Protein AF-A0AB34CBQ9-F1 (afdb_monomer_lite)

Sequence (92 aa):
MAKGLAERNNAELTLVKKEAEKKRQQHTLDGLKSIINAATTTQWLKHVIRLALVSLQHREDIVTWLKSTVNMDKNTLTVSPGKTLGMKNRFT

Structure (mmCIF, N/CA/C/O backbone):
data_AF-A0AB34CBQ9-F1
#
_entry.id   AF-A0AB34CBQ9-F1
#
loop_
_atom_site.group_PDB
_atom_site.id
_atom_site.type_symbol
_atom_site.label_atom_id
_atom_site.label_alt_id
_atom_site.label_comp_id
_atom_site.label_asym_id
_atom_site.label_entity_id
_atom_site.label_seq_id
_atom_site.pdbx_PDB_ins_code
_atom_site.Cartn_x
_atom_site.Cartn_y
_atom_site.Cartn_z
_atom_site.occupancy
_atom_site.B_iso_or_equiv
_atom_site.auth_seq_id
_atom_site.auth_comp_id
_atom_site.auth_asym_id
_atom_site.auth_atom_id
_atom_site.pdbx_PDB_model_num
ATOM 1 N N . MET A 1 1 ? 7.437 -21.501 -30.854 1.00 44.38 1 MET A N 1
ATOM 2 C CA . MET A 1 1 ? 8.351 -21.661 -32.005 1.00 44.38 1 MET A CA 1
ATOM 3 C C . MET A 1 1 ? 8.459 -20.327 -32.725 1.00 44.38 1 MET A C 1
ATOM 5 O O . MET A 1 1 ? 7.431 -19.679 -32.900 1.00 44.38 1 MET A O 1
ATOM 9 N N . ALA A 1 2 ? 9.670 -19.870 -33.049 1.00 61.12 2 ALA A N 1
ATOM 10 C CA . ALA A 1 2 ? 9.869 -18.613 -33.772 1.00 61.12 2 ALA A CA 1
ATOM 11 C C . ALA A 1 2 ? 9.343 -18.754 -35.211 1.00 61.12 2 ALA A C 1
ATOM 13 O O . ALA A 1 2 ? 9.631 -19.747 -35.869 1.00 61.12 2 ALA A O 1
ATOM 14 N N . LYS A 1 3 ? 8.563 -17.779 -35.695 1.00 78.31 3 LYS A N 1
ATOM 15 C CA . LYS A 1 3 ? 7.924 -17.814 -37.028 1.00 78.31 3 LYS A CA 1
ATOM 16 C C . LYS A 1 3 ? 8.892 -17.573 -38.205 1.00 78.31 3 LYS A C 1
ATOM 18 O O . LYS A 1 3 ? 8.429 -17.481 -39.332 1.00 78.31 3 LYS A O 1
ATOM 23 N N . GLY A 1 4 ? 10.199 -17.426 -37.955 1.00 79.88 4 GLY A N 1
ATOM 24 C CA . GLY A 1 4 ? 11.214 -17.237 -39.005 1.00 79.88 4 GLY A CA 1
ATOM 25 C C . GLY A 1 4 ? 11.074 -15.948 -39.825 1.00 79.88 4 GLY A C 1
ATOM 26 O O . GLY A 1 4 ? 11.595 -15.873 -40.927 1.00 79.88 4 GLY A O 1
ATOM 27 N N . LEU A 1 5 ? 10.359 -14.939 -39.313 1.00 82.12 5 LEU A N 1
ATOM 28 C CA . LEU A 1 5 ? 10.023 -13.710 -40.053 1.00 82.12 5 LEU A CA 1
ATOM 29 C C . LEU A 1 5 ? 11.208 -12.749 -40.252 1.00 82.12 5 LEU A C 1
ATOM 31 O O . LEU A 1 5 ? 11.082 -11.770 -40.979 1.00 82.12 5 LEU A O 1
ATOM 35 N N . ALA A 1 6 ? 12.331 -12.999 -39.584 1.00 78.81 6 ALA A N 1
ATOM 36 C CA . ALA A 1 6 ? 13.560 -12.235 -39.724 1.00 78.81 6 ALA A CA 1
ATOM 37 C C . ALA A 1 6 ? 14.759 -13.153 -39.468 1.00 78.81 6 ALA A C 1
ATOM 39 O O . ALA A 1 6 ? 14.704 -14.007 -38.580 1.00 78.81 6 ALA A O 1
ATOM 40 N N . GLU A 1 7 ? 15.840 -12.947 -40.220 1.00 80.69 7 GLU A N 1
ATOM 41 C CA . GLU A 1 7 ? 17.078 -13.731 -40.102 1.00 80.69 7 GLU A CA 1
ATOM 42 C C . GLU A 1 7 ? 17.847 -13.436 -38.805 1.00 80.69 7 GLU A C 1
ATOM 44 O O . GLU A 1 7 ? 18.583 -14.288 -38.312 1.00 80.69 7 GLU A O 1
ATOM 49 N N . ARG A 1 8 ? 17.665 -12.241 -38.222 1.00 81.19 8 ARG A N 1
ATOM 50 C CA . ARG A 1 8 ? 18.349 -11.817 -36.992 1.00 81.19 8 ARG A CA 1
ATOM 51 C C . ARG A 1 8 ? 17.468 -10.944 -36.102 1.00 81.19 8 ARG A C 1
ATOM 53 O O . ARG A 1 8 ? 16.696 -10.116 -36.581 1.00 81.19 8 ARG A O 1
ATOM 60 N N . ASN A 1 9 ? 17.647 -11.081 -34.788 1.00 83.12 9 ASN A N 1
ATOM 61 C CA . ASN A 1 9 ? 17.080 -10.179 -33.792 1.00 83.12 9 ASN A CA 1
ATOM 62 C C . ASN A 1 9 ? 17.995 -8.962 -33.574 1.00 83.12 9 ASN A C 1
ATOM 64 O O . ASN A 1 9 ? 18.953 -9.011 -32.806 1.00 83.12 9 ASN A O 1
ATOM 68 N N . ASN A 1 10 ? 17.692 -7.845 -34.232 1.00 83.88 10 ASN A N 1
ATOM 69 C CA . ASN A 1 10 ? 18.495 -6.625 -34.105 1.00 83.88 10 ASN A CA 1
ATOM 70 C C . ASN A 1 10 ? 18.427 -5.989 -32.704 1.00 83.88 10 ASN A C 1
ATOM 72 O O . ASN A 1 10 ? 19.313 -5.211 -32.360 1.00 83.88 10 ASN A O 1
ATOM 76 N N . ALA A 1 11 ? 17.429 -6.331 -31.876 1.00 82.94 11 ALA A N 1
ATOM 77 C CA . ALA A 1 11 ? 17.336 -5.829 -30.504 1.00 82.94 11 ALA A CA 1
ATOM 78 C C . ALA A 1 11 ? 18.447 -6.393 -29.602 1.00 82.94 11 ALA A C 1
ATOM 80 O O . ALA A 1 11 ? 18.937 -5.682 -28.729 1.00 82.94 11 ALA A O 1
ATOM 81 N N . GLU A 1 12 ? 18.914 -7.621 -29.853 1.00 81.38 12 GLU A N 1
ATOM 82 C CA . GLU A 1 12 ? 20.043 -8.228 -29.122 1.00 81.38 12 GLU A CA 1
ATOM 83 C C . GLU A 1 12 ? 21.371 -7.500 -29.362 1.00 81.38 12 GLU A C 1
ATOM 85 O O . GLU A 1 12 ? 22.305 -7.631 -28.578 1.00 81.38 12 GLU A O 1
ATOM 90 N N . LEU A 1 13 ? 21.456 -6.718 -30.439 1.00 85.19 13 LEU A N 1
ATOM 91 C CA . LEU A 1 13 ? 22.650 -5.953 -30.804 1.00 85.19 13 LEU A CA 1
ATOM 92 C C . LEU A 1 13 ? 22.666 -4.567 -30.170 1.00 85.19 13 LEU A C 1
ATOM 94 O O . LEU A 1 13 ? 23.669 -3.858 -30.252 1.00 85.19 13 LEU A O 1
ATOM 98 N N . THR A 1 14 ? 21.545 -4.159 -29.578 1.00 83.44 14 THR A N 1
ATOM 99 C CA . THR A 1 14 ? 21.426 -2.863 -28.922 1.00 83.44 14 THR A CA 1
ATOM 100 C C . THR A 1 14 ? 21.937 -2.938 -27.490 1.00 83.44 14 THR A C 1
ATOM 102 O O . THR A 1 14 ? 21.814 -3.955 -26.808 1.00 83.44 14 THR A O 1
ATOM 105 N N . LEU A 1 15 ? 22.520 -1.837 -27.015 1.00 81.94 15 LEU A N 1
ATOM 106 C CA . LEU A 1 15 ? 22.947 -1.726 -25.626 1.00 81.94 15 LEU A CA 1
ATOM 107 C C . LEU A 1 15 ? 21.725 -1.810 -24.704 1.00 81.94 15 LEU A C 1
ATOM 109 O O . LEU A 1 15 ? 20.776 -1.033 -24.841 1.00 81.94 15 LEU A O 1
ATOM 113 N N . VAL A 1 16 ? 21.767 -2.716 -23.727 1.00 83.44 16 VAL A N 1
ATOM 114 C CA . VAL A 1 16 ? 20.734 -2.792 -22.691 1.00 83.44 16 VAL A CA 1
ATOM 115 C C . VAL A 1 16 ? 20.825 -1.537 -21.832 1.00 83.44 16 VAL A C 1
ATOM 117 O O . VAL A 1 16 ? 21.864 -1.238 -21.239 1.00 83.44 16 VAL A O 1
ATOM 120 N N . LYS A 1 17 ? 19.725 -0.785 -21.760 1.00 83.31 17 LYS A N 1
ATOM 121 C CA . LYS A 1 17 ? 19.649 0.407 -20.917 1.00 83.31 17 LYS A CA 1
ATOM 122 C C . LYS A 1 17 ? 19.937 0.012 -19.469 1.00 83.31 17 LYS A C 1
ATOM 124 O O . LYS A 1 17 ? 19.205 -0.791 -18.894 1.00 83.31 17 LYS A O 1
ATOM 129 N N . LYS A 1 18 ? 20.964 0.620 -18.870 1.00 82.62 18 LYS A N 1
ATOM 130 C CA . LYS A 1 18 ? 21.221 0.485 -17.434 1.00 82.62 18 LYS A CA 1
ATOM 131 C C . LYS A 1 18 ? 19.982 0.963 -16.679 1.00 82.62 18 LYS A C 1
ATOM 133 O O . LYS A 1 18 ? 19.525 2.090 -16.895 1.00 82.62 18 LYS A O 1
ATOM 138 N N . GLU A 1 19 ? 19.428 0.098 -15.834 1.00 79.81 19 GLU A N 1
ATOM 139 C CA . GLU A 1 19 ? 18.305 0.475 -14.984 1.00 79.81 19 GLU A CA 1
ATOM 140 C C . GLU A 1 19 ? 18.716 1.685 -14.146 1.00 79.81 19 GLU A C 1
ATOM 142 O O . GLU A 1 19 ? 19.760 1.695 -13.490 1.00 79.81 19 GLU A O 1
ATOM 147 N N . ALA A 1 20 ? 17.924 2.751 -14.246 1.00 83.25 20 ALA A N 1
ATOM 148 C CA . ALA A 1 20 ? 18.176 3.954 -13.478 1.00 83.25 20 ALA A CA 1
ATOM 149 C C . ALA A 1 20 ? 18.002 3.649 -11.989 1.00 83.25 20 ALA A C 1
ATOM 151 O O . ALA A 1 20 ? 17.130 2.867 -11.603 1.00 83.25 20 ALA A O 1
ATOM 152 N N . GLU A 1 21 ? 18.794 4.312 -11.151 1.00 86.06 21 GLU A N 1
ATOM 153 C CA . GLU A 1 21 ? 18.658 4.168 -9.708 1.00 86.06 21 GLU A CA 1
ATOM 154 C C . GLU A 1 21 ? 17.239 4.522 -9.254 1.00 86.06 21 GLU A C 1
ATOM 156 O O . GLU A 1 21 ? 16.619 5.501 -9.694 1.00 86.06 21 GLU A O 1
ATOM 161 N N . LYS A 1 22 ? 16.703 3.687 -8.364 1.00 84.62 22 LYS A N 1
ATOM 162 C CA . LYS A 1 22 ? 15.342 3.830 -7.865 1.00 84.62 22 LYS A CA 1
ATOM 163 C C . LYS A 1 22 ? 15.244 5.083 -6.997 1.00 84.62 22 LYS A C 1
ATOM 165 O O . LYS A 1 22 ? 15.660 5.091 -5.847 1.00 84.62 22 LYS A O 1
ATOM 170 N N . LYS A 1 23 ? 14.608 6.123 -7.537 1.00 92.31 23 LYS A N 1
ATOM 171 C CA . LYS A 1 23 ? 14.454 7.430 -6.870 1.00 92.31 23 LYS A CA 1
ATOM 172 C C . LYS A 1 23 ? 13.456 7.446 -5.706 1.00 92.31 23 LYS A C 1
ATOM 174 O O . LYS A 1 23 ? 13.421 8.405 -4.942 1.00 92.31 23 LYS A O 1
ATOM 179 N N . ARG A 1 24 ? 12.592 6.432 -5.587 1.00 90.31 24 ARG A N 1
ATOM 180 C CA . ARG A 1 24 ? 11.543 6.408 -4.557 1.00 90.31 24 ARG A CA 1
ATOM 181 C C . ARG A 1 24 ? 12.159 6.132 -3.185 1.00 90.31 24 ARG A C 1
ATOM 183 O O . ARG A 1 24 ? 12.641 5.026 -2.949 1.00 90.31 24 ARG A O 1
ATOM 190 N N . GLN A 1 25 ? 12.061 7.108 -2.288 1.00 90.69 25 GLN A N 1
ATOM 191 C CA . GLN A 1 25 ? 12.469 6.964 -0.892 1.00 90.69 25 GLN A CA 1
ATOM 192 C C . GLN A 1 25 ? 11.550 5.998 -0.134 1.00 90.69 25 GLN A C 1
ATOM 194 O O . GLN A 1 25 ? 10.349 5.901 -0.411 1.00 90.69 25 GLN A O 1
ATOM 199 N N . GLN A 1 26 ? 12.132 5.267 0.815 1.00 91.44 26 GLN A N 1
ATOM 200 C CA . GLN A 1 26 ? 11.388 4.407 1.729 1.00 91.44 26 GLN A CA 1
ATOM 201 C C . GLN A 1 26 ? 10.732 5.243 2.830 1.00 91.44 26 GLN A C 1
ATOM 203 O O . GLN A 1 26 ? 11.237 6.295 3.215 1.00 91.44 26 GLN A O 1
ATOM 208 N N . HIS A 1 27 ? 9.603 4.761 3.345 1.00 93.38 27 HIS A N 1
ATOM 209 C CA . HIS A 1 27 ? 8.962 5.386 4.496 1.00 93.38 27 HIS A CA 1
ATOM 210 C C . HIS A 1 27 ? 9.676 4.973 5.787 1.00 93.38 27 HIS A C 1
ATOM 212 O O . HIS A 1 27 ? 10.000 3.802 5.969 1.00 93.38 27 HIS A O 1
ATOM 218 N N . THR A 1 28 ? 9.874 5.931 6.691 1.00 95.50 28 THR A N 1
ATOM 219 C CA . THR A 1 28 ? 10.325 5.683 8.067 1.00 95.50 28 THR A CA 1
ATOM 220 C C . THR A 1 28 ? 9.128 5.596 9.011 1.00 95.50 28 THR A C 1
ATOM 222 O O . THR A 1 28 ? 8.031 6.057 8.684 1.00 95.50 28 THR A O 1
ATOM 225 N N . LEU A 1 29 ? 9.330 5.033 10.206 1.00 94.81 29 LEU A N 1
ATOM 226 C CA . LEU A 1 29 ? 8.283 4.975 11.229 1.00 94.81 29 LEU A CA 1
ATOM 227 C C . LEU A 1 29 ? 7.795 6.377 11.625 1.00 94.81 29 LEU A C 1
ATOM 229 O O . LEU A 1 29 ? 6.591 6.601 11.736 1.00 94.81 29 LEU A O 1
ATOM 233 N N . ASP A 1 30 ? 8.712 7.327 11.799 1.00 96.12 30 ASP A N 1
ATOM 234 C CA . ASP A 1 30 ? 8.360 8.696 12.185 1.00 96.12 30 ASP A CA 1
ATOM 235 C C . ASP A 1 30 ? 7.649 9.441 11.054 1.00 96.12 30 ASP A C 1
ATOM 237 O O . ASP A 1 30 ? 6.651 10.121 11.295 1.00 96.12 30 ASP A O 1
ATOM 241 N N . GLY A 1 31 ? 8.078 9.227 9.804 1.00 95.12 31 GLY A N 1
ATOM 242 C CA . GLY A 1 31 ? 7.373 9.736 8.628 1.00 95.12 31 GLY A CA 1
ATOM 243 C C . GLY A 1 31 ? 5.971 9.139 8.475 1.00 95.12 31 GLY A C 1
ATOM 244 O O . GLY A 1 31 ? 5.040 9.821 8.061 1.00 95.12 31 GLY A O 1
ATOM 245 N N . LEU A 1 32 ? 5.773 7.874 8.849 1.00 95.12 32 LEU A N 1
ATOM 246 C CA . LEU A 1 32 ? 4.445 7.265 8.864 1.00 95.12 32 LEU A CA 1
ATOM 247 C C . LEU A 1 32 ? 3.558 7.871 9.963 1.00 95.12 32 LEU A C 1
ATOM 249 O O . LEU A 1 32 ? 2.388 8.168 9.717 1.00 95.12 32 LEU A O 1
ATOM 253 N N . LYS A 1 33 ? 4.101 8.069 11.170 1.00 96.00 33 LYS A N 1
ATOM 254 C CA . LYS A 1 33 ? 3.372 8.691 12.286 1.00 96.00 33 LYS A CA 1
ATOM 255 C C . LYS A 1 33 ? 2.933 10.111 11.942 1.00 96.00 33 LYS A C 1
ATOM 257 O O . LYS A 1 33 ? 1.793 10.461 12.235 1.00 96.00 33 LYS A O 1
ATOM 262 N N . SER A 1 34 ? 3.788 10.905 11.293 1.00 95.94 34 SER A N 1
ATOM 263 C CA . SER A 1 34 ? 3.423 12.262 10.871 1.00 95.94 34 SER A CA 1
ATOM 264 C C . SER A 1 34 ? 2.271 12.254 9.860 1.00 95.94 34 SER A C 1
ATOM 266 O O . SER A 1 34 ? 1.335 13.034 10.012 1.00 95.94 34 SER A O 1
ATOM 268 N N . ILE A 1 35 ? 2.261 11.310 8.910 1.00 94.62 35 ILE A N 1
ATOM 269 C CA . ILE A 1 35 ? 1.147 11.125 7.966 1.00 94.62 35 ILE A CA 1
ATOM 270 C C . ILE A 1 35 ? -0.143 10.729 8.701 1.00 94.62 35 ILE A C 1
ATOM 272 O O . ILE A 1 35 ? -1.190 11.324 8.466 1.00 94.62 35 ILE A O 1
ATOM 276 N N . ILE A 1 36 ? -0.101 9.747 9.605 1.00 95.44 36 ILE A N 1
ATOM 277 C CA . ILE A 1 36 ? -1.300 9.263 10.319 1.00 95.44 36 ILE A CA 1
ATOM 278 C C . ILE A 1 36 ? -1.887 10.339 11.246 1.00 95.44 36 ILE A C 1
ATOM 280 O O . ILE A 1 36 ? -3.112 10.436 11.387 1.00 95.44 36 ILE A O 1
ATOM 284 N N . ASN A 1 37 ? -1.027 11.131 11.884 1.00 95.69 37 ASN A N 1
ATOM 285 C CA . ASN A 1 37 ? -1.424 12.150 12.853 1.00 95.69 37 ASN A CA 1
ATOM 286 C C . ASN A 1 37 ? -1.785 13.493 12.209 1.00 95.69 37 ASN A C 1
ATOM 288 O O . ASN A 1 37 ? -2.346 14.348 12.891 1.00 95.69 37 ASN A O 1
ATOM 292 N N . ALA A 1 38 ? -1.506 13.687 10.917 1.00 96.19 38 ALA A N 1
ATOM 293 C CA . ALA A 1 38 ? -1.896 14.897 10.208 1.00 96.19 38 ALA A CA 1
ATOM 294 C C . ALA A 1 38 ? -3.421 15.101 10.251 1.00 96.19 38 ALA A C 1
ATOM 296 O O . ALA A 1 38 ? -4.198 14.166 10.041 1.00 96.19 38 ALA A O 1
ATOM 297 N N . ALA A 1 39 ? -3.849 16.346 10.481 1.00 94.00 39 ALA A N 1
ATOM 298 C CA . ALA A 1 39 ? -5.266 16.719 10.524 1.00 94.00 39 ALA A CA 1
ATOM 299 C C . ALA A 1 39 ? -5.988 16.475 9.186 1.00 94.00 39 ALA A C 1
ATOM 301 O O . ALA A 1 39 ? -7.192 16.243 9.155 1.00 94.00 39 ALA A O 1
ATOM 302 N N . THR A 1 40 ? -5.240 16.485 8.081 1.00 95.94 40 THR A N 1
ATOM 303 C CA . THR A 1 40 ? -5.738 16.217 6.727 1.00 95.94 40 THR A CA 1
ATOM 304 C C . THR A 1 40 ? -6.008 14.735 6.464 1.00 95.94 40 THR A C 1
ATOM 306 O O . THR A 1 40 ? -6.697 14.397 5.501 1.00 95.94 40 THR A O 1
ATOM 309 N N . THR A 1 41 ? -5.492 13.835 7.302 1.00 95.38 41 THR A N 1
ATOM 310 C CA . THR A 1 41 ? -5.641 12.393 7.107 1.00 95.38 41 THR A CA 1
ATOM 311 C C . THR A 1 41 ? -6.983 11.931 7.656 1.00 95.38 41 THR A C 1
ATOM 313 O O . THR A 1 41 ? -7.198 11.852 8.868 1.00 95.38 41 THR A O 1
ATOM 316 N N . THR A 1 42 ? -7.890 11.574 6.751 1.00 96.75 42 THR A N 1
ATOM 317 C CA . THR A 1 42 ? -9.221 11.057 7.081 1.00 96.75 42 THR A CA 1
ATOM 318 C C . THR A 1 42 ? -9.160 9.693 7.771 1.00 96.75 42 THR A C 1
ATOM 320 O O . THR A 1 42 ? -8.235 8.902 7.577 1.00 96.75 42 THR A O 1
ATOM 323 N N . GLN A 1 43 ? -10.193 9.368 8.553 1.00 95.62 43 GLN A N 1
ATOM 324 C CA . GLN A 1 43 ? -10.243 8.115 9.313 1.00 95.62 43 GLN A CA 1
ATOM 325 C C . GLN A 1 43 ? -10.161 6.864 8.422 1.00 95.62 43 GLN A C 1
ATOM 327 O O . GLN A 1 43 ? -9.458 5.911 8.759 1.00 95.62 43 GLN A O 1
ATOM 332 N N . TRP A 1 44 ? -10.833 6.873 7.265 1.00 93.88 44 TRP A N 1
ATOM 333 C CA . TRP A 1 44 ? -10.785 5.753 6.323 1.00 93.88 44 TRP A CA 1
ATOM 334 C C . TRP A 1 44 ? -9.357 5.504 5.820 1.00 93.88 44 TRP A C 1
ATOM 336 O O . TRP A 1 44 ? -8.925 4.356 5.745 1.00 93.88 44 TRP A O 1
ATOM 346 N N . LEU A 1 45 ? -8.587 6.567 5.562 1.00 94.69 45 LEU A N 1
ATOM 347 C CA . LEU A 1 45 ? -7.210 6.462 5.091 1.00 94.69 45 LEU A CA 1
ATOM 348 C C . LEU A 1 45 ? -6.304 5.881 6.181 1.00 94.69 45 LEU A C 1
ATOM 350 O O . LEU A 1 45 ? -5.475 5.020 5.895 1.00 94.69 45 LEU A O 1
ATOM 354 N N . LYS A 1 46 ? -6.518 6.260 7.448 1.00 95.38 46 LYS A N 1
ATOM 355 C CA . LYS A 1 46 ? -5.813 5.648 8.590 1.00 95.38 46 LYS A CA 1
ATOM 356 C C . LYS A 1 46 ? -6.081 4.144 8.676 1.00 95.38 46 LYS A C 1
ATOM 358 O O . LYS A 1 46 ? -5.153 3.376 8.923 1.00 95.38 46 LYS A O 1
ATOM 363 N N . HIS A 1 47 ? -7.324 3.711 8.458 1.00 92.94 47 HIS A N 1
ATOM 364 C CA . HIS A 1 47 ? -7.673 2.288 8.447 1.00 92.94 47 HIS A CA 1
ATOM 365 C C . HIS A 1 47 ? -7.020 1.546 7.279 1.00 92.94 47 HIS A C 1
ATOM 367 O O . HIS A 1 47 ? -6.434 0.490 7.497 1.00 92.94 47 HIS A O 1
ATOM 373 N N . VAL A 1 48 ? -7.045 2.117 6.072 1.00 93.62 48 VAL A N 1
ATOM 374 C CA . VAL A 1 48 ? -6.404 1.521 4.889 1.00 93.62 48 VAL A CA 1
ATOM 375 C C . VAL A 1 48 ? -4.891 1.398 5.077 1.00 93.62 48 VAL A C 1
ATOM 377 O O . VAL A 1 48 ? -4.327 0.357 4.760 1.00 93.62 48 VAL A O 1
ATOM 380 N N . ILE A 1 49 ? -4.231 2.407 5.654 1.00 94.38 49 ILE A N 1
ATOM 381 C CA . ILE A 1 49 ? -2.794 2.354 5.970 1.00 94.38 49 ILE A CA 1
ATOM 382 C C . ILE A 1 49 ? -2.493 1.205 6.939 1.00 94.38 49 ILE A C 1
ATOM 384 O O . ILE A 1 49 ? -1.578 0.421 6.698 1.00 94.38 49 ILE A O 1
ATOM 388 N N . ARG A 1 50 ? -3.274 1.069 8.017 1.00 93.19 50 ARG A N 1
ATOM 389 C CA . ARG A 1 50 ? -3.108 -0.032 8.981 1.00 93.19 50 ARG A CA 1
ATOM 390 C C . ARG A 1 50 ? -3.303 -1.391 8.319 1.00 93.19 50 ARG A C 1
ATOM 392 O O . ARG A 1 50 ? -2.491 -2.288 8.500 1.00 93.19 50 ARG A O 1
ATOM 399 N N . LEU A 1 51 ? -4.353 -1.517 7.520 1.00 91.31 51 LEU A N 1
ATOM 400 C CA . LEU A 1 51 ? -4.689 -2.734 6.798 1.00 91.31 51 LEU A CA 1
ATOM 401 C C . LEU A 1 51 ? -3.593 -3.116 5.790 1.00 91.31 51 LEU A C 1
ATOM 403 O O . LEU A 1 51 ? -3.217 -4.283 5.719 1.00 91.31 51 LEU A O 1
ATOM 407 N N . ALA A 1 52 ? -3.009 -2.146 5.083 1.00 92.12 52 ALA A N 1
ATOM 408 C CA . ALA A 1 52 ? -1.877 -2.366 4.184 1.00 92.12 52 ALA A CA 1
ATOM 409 C C . ALA A 1 52 ? -0.620 -2.843 4.925 1.00 92.12 52 ALA A C 1
ATOM 411 O O . ALA A 1 52 ? 0.066 -3.743 4.450 1.00 92.12 52 ALA A O 1
ATOM 412 N N . LEU A 1 53 ? -0.333 -2.279 6.100 1.00 92.62 53 LEU A N 1
ATOM 413 C CA . LEU A 1 53 ? 0.827 -2.668 6.909 1.00 92.62 53 LEU A CA 1
ATOM 414 C C . LEU A 1 53 ? 0.673 -4.059 7.531 1.00 92.62 53 LEU A C 1
ATOM 416 O O . LEU A 1 53 ? 1.658 -4.780 7.639 1.00 92.62 53 LEU A O 1
ATOM 420 N N . VAL A 1 54 ? -0.546 -4.441 7.920 1.00 90.31 54 VAL A N 1
ATOM 421 C CA . VAL A 1 54 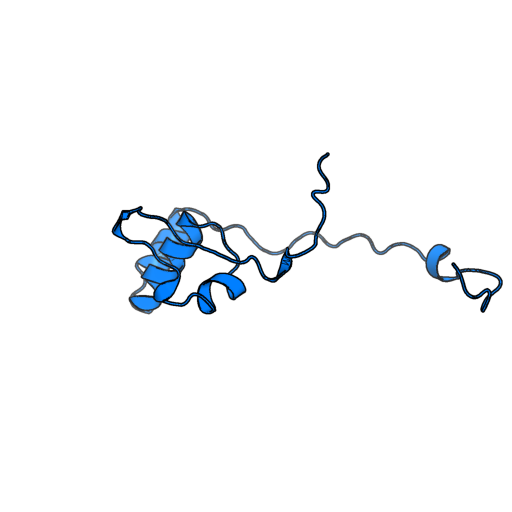? -0.824 -5.762 8.506 1.00 90.31 54 VAL A CA 1
ATOM 422 C C . VAL A 1 54 ? -0.873 -6.852 7.435 1.00 90.31 54 VAL A C 1
ATOM 424 O O . VAL A 1 54 ? -0.367 -7.947 7.650 1.00 90.31 54 VAL A O 1
ATOM 427 N N . SER A 1 55 ? -1.474 -6.569 6.278 1.00 87.81 55 SER A N 1
ATOM 428 C CA . SER A 1 55 ? -1.681 -7.570 5.221 1.00 87.81 55 SER A CA 1
ATOM 429 C C . SER A 1 55 ? -0.544 -7.662 4.200 1.00 87.81 55 SER A C 1
ATOM 431 O O . SER A 1 55 ? -0.444 -8.664 3.490 1.00 87.81 55 SER A O 1
ATOM 433 N N . LEU A 1 56 ? 0.285 -6.616 4.097 1.00 89.75 56 LEU A N 1
ATOM 434 C CA . LEU A 1 56 ? 1.360 -6.465 3.107 1.00 89.75 56 LEU A CA 1
ATOM 435 C C . LEU A 1 56 ? 0.894 -6.592 1.645 1.00 89.75 56 LEU A C 1
ATOM 437 O O . LEU A 1 56 ? 1.676 -6.945 0.764 1.00 89.75 56 LEU A O 1
ATOM 441 N N . GLN A 1 57 ? -0.377 -6.295 1.377 1.00 88.69 57 GLN A N 1
ATOM 442 C CA . GLN A 1 57 ? -0.965 -6.404 0.042 1.00 88.69 57 GLN A CA 1
ATOM 443 C C . GLN A 1 57 ? -0.769 -5.126 -0.779 1.00 88.69 57 GLN A C 1
ATOM 445 O O . GLN A 1 57 ? -0.527 -4.036 -0.247 1.00 88.69 57 GLN A O 1
ATOM 450 N N . HIS A 1 58 ? -0.875 -5.243 -2.104 1.00 86.94 58 HIS A N 1
ATOM 451 C CA . HIS A 1 58 ? -0.818 -4.073 -2.970 1.00 86.94 58 HIS A CA 1
ATOM 452 C C . HIS A 1 58 ? -2.058 -3.194 -2.775 1.00 86.94 58 HIS A C 1
ATOM 454 O O . HIS A 1 58 ? -3.154 -3.670 -2.486 1.00 86.94 58 HIS A O 1
ATOM 460 N N . ARG A 1 59 ? -1.894 -1.882 -2.992 1.00 89.56 59 ARG A N 1
ATOM 461 C CA . ARG A 1 59 ? -3.001 -0.914 -2.878 1.00 89.56 59 ARG A CA 1
ATOM 462 C C . ARG A 1 59 ? -4.202 -1.291 -3.752 1.00 89.56 59 ARG A C 1
ATOM 464 O O . ARG A 1 59 ? -5.334 -1.061 -3.356 1.00 89.56 59 ARG A O 1
ATOM 471 N N . GLU A 1 60 ? -3.933 -1.827 -4.943 1.00 88.00 60 GLU A N 1
ATOM 472 C CA . GLU A 1 60 ? -4.952 -2.217 -5.919 1.00 88.00 60 GLU A CA 1
ATOM 473 C C . GLU A 1 60 ? -5.774 -3.408 -5.428 1.00 88.00 60 GLU A C 1
ATOM 475 O O . GLU A 1 60 ? -6.992 -3.376 -5.546 1.00 88.00 60 GLU A O 1
ATOM 480 N N . ASP A 1 61 ? -5.140 -4.380 -4.770 1.00 87.12 61 ASP A N 1
ATOM 481 C CA . ASP A 1 61 ? -5.844 -5.523 -4.192 1.00 87.12 61 ASP A CA 1
ATOM 482 C C . ASP A 1 61 ? -6.724 -5.076 -3.015 1.00 87.12 61 ASP A C 1
ATOM 484 O O . ASP A 1 61 ? -7.903 -5.415 -2.964 1.00 87.12 61 ASP A O 1
ATOM 488 N N . ILE A 1 62 ? -6.194 -4.242 -2.113 1.00 89.19 62 ILE A N 1
ATOM 489 C CA . ILE A 1 62 ? -6.904 -3.768 -0.910 1.00 89.19 62 ILE A CA 1
ATOM 490 C C . ILE A 1 62 ? -8.228 -3.071 -1.243 1.00 89.19 62 ILE A C 1
ATOM 492 O O . ILE A 1 62 ? -9.231 -3.281 -0.564 1.00 89.19 62 ILE A O 1
ATOM 496 N N . VAL A 1 63 ? -8.246 -2.240 -2.287 1.00 87.88 63 VAL A N 1
ATOM 497 C CA . VAL A 1 63 ? -9.446 -1.479 -2.677 1.00 87.88 63 VAL A CA 1
ATOM 498 C C . VAL A 1 63 ? -10.557 -2.391 -3.211 1.00 87.88 63 VAL A C 1
ATOM 500 O O . VAL A 1 63 ? -11.726 -2.019 -3.169 1.00 87.88 63 VAL A O 1
ATOM 503 N N . THR A 1 64 ? -10.219 -3.596 -3.673 1.00 87.62 64 THR A N 1
ATOM 504 C CA . THR A 1 64 ? -11.192 -4.556 -4.221 1.00 87.62 64 THR A CA 1
ATOM 505 C C . THR A 1 64 ? -11.808 -5.482 -3.172 1.00 87.62 64 THR A C 1
ATOM 507 O O . THR A 1 64 ? -12.649 -6.315 -3.508 1.00 87.62 64 THR A O 1
ATOM 510 N N . TRP A 1 65 ? -11.415 -5.367 -1.901 1.00 88.31 65 TRP A N 1
ATOM 511 C CA . TRP A 1 65 ? -11.897 -6.281 -0.869 1.00 88.31 65 TRP A CA 1
ATOM 512 C C . TRP A 1 65 ? -13.361 -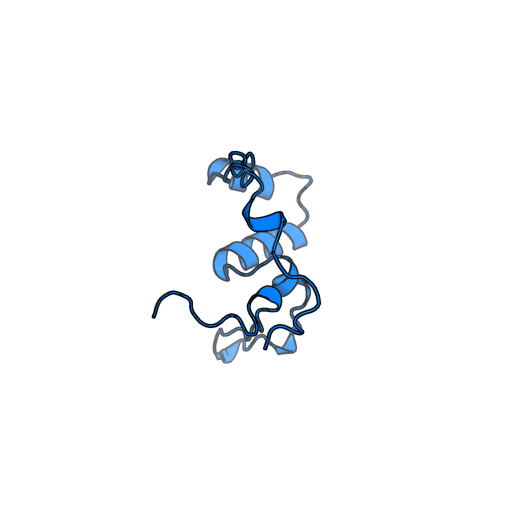6.053 -0.538 1.00 88.31 65 TRP A C 1
ATOM 514 O O . TRP A 1 65 ? -13.791 -4.968 -0.147 1.00 88.31 65 TRP A O 1
ATOM 524 N N . LEU A 1 66 ? -14.121 -7.136 -0.637 1.00 87.50 66 LEU A N 1
ATOM 525 C CA . LEU A 1 66 ? -15.508 -7.174 -0.219 1.00 87.50 66 LEU A CA 1
ATOM 526 C C . LEU A 1 66 ? 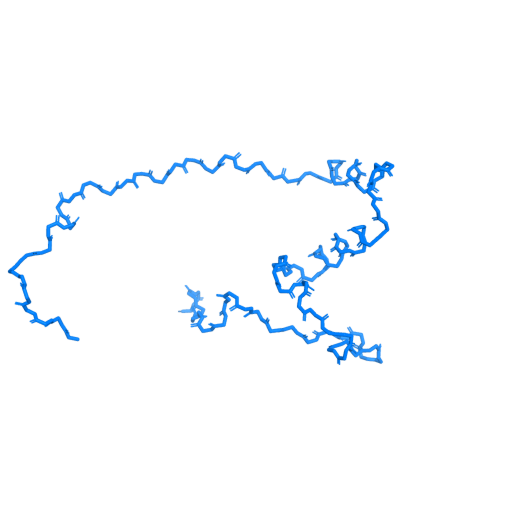-15.577 -7.553 1.256 1.00 87.50 66 LEU A C 1
ATOM 528 O O . LEU A 1 66 ? -14.829 -8.398 1.732 1.00 87.50 66 LEU A O 1
ATOM 532 N N . LYS A 1 67 ? -16.547 -6.996 1.982 1.00 85.81 67 LYS A N 1
ATOM 533 C CA . LYS A 1 67 ? -16.769 -7.349 3.392 1.00 85.81 67 LYS A CA 1
ATOM 534 C C . LYS A 1 67 ? -16.997 -8.858 3.595 1.00 85.81 67 LYS A C 1
ATOM 536 O O . LYS A 1 67 ? -16.657 -9.384 4.647 1.00 85.81 67 LYS A O 1
ATOM 541 N N . SER A 1 68 ? -17.535 -9.548 2.587 1.00 88.56 68 SER A N 1
ATOM 542 C CA . SER A 1 68 ? -17.780 -10.995 2.597 1.00 88.56 68 SER A CA 1
ATOM 543 C C . SER A 1 68 ? -16.512 -11.855 2.598 1.00 88.56 68 SER A C 1
ATOM 545 O O . SER A 1 68 ? -16.598 -13.033 2.929 1.00 88.56 68 SER A O 1
ATOM 547 N N . THR A 1 69 ? -15.343 -11.310 2.247 1.00 86.44 69 THR A N 1
ATOM 548 C CA . THR A 1 69 ? -14.080 -12.071 2.265 1.00 86.44 69 THR A CA 1
ATOM 549 C C . THR A 1 69 ? -13.436 -12.131 3.651 1.00 86.44 69 THR A C 1
ATOM 551 O O . THR A 1 69 ? -12.472 -12.877 3.849 1.00 86.44 69 THR A O 1
ATOM 554 N N . VAL A 1 70 ? -13.967 -11.363 4.610 1.00 88.50 70 VAL A N 1
ATOM 555 C CA . VAL A 1 70 ? -13.530 -11.337 6.007 1.00 88.50 70 VAL A CA 1
ATOM 556 C C . VAL A 1 70 ? -14.307 -12.383 6.798 1.00 88.50 70 VAL A C 1
ATOM 558 O O . VAL A 1 70 ? -15.530 -12.314 6.908 1.00 88.50 70 VAL A O 1
ATOM 561 N N . ASN A 1 71 ? -13.590 -13.318 7.414 1.00 90.94 71 ASN A N 1
ATOM 562 C CA . ASN A 1 71 ? -14.141 -14.237 8.397 1.00 90.94 71 ASN A CA 1
ATOM 563 C C . ASN A 1 71 ? -13.717 -13.781 9.801 1.00 90.94 71 ASN A C 1
ATOM 565 O O . ASN A 1 71 ? -12.578 -14.004 10.217 1.00 90.94 71 ASN A O 1
ATOM 569 N N . MET A 1 72 ? -14.640 -13.127 10.511 1.00 91.31 72 MET A N 1
ATOM 570 C CA . MET A 1 72 ? -14.392 -12.586 11.853 1.00 91.31 72 MET A CA 1
ATOM 571 C C . MET A 1 72 ? -14.222 -13.687 12.905 1.00 91.31 72 MET A C 1
ATOM 573 O O . MET A 1 72 ? -13.390 -13.541 13.792 1.00 91.31 72 MET A O 1
ATOM 577 N N . ASP A 1 73 ? -14.933 -14.810 12.779 1.00 91.94 73 ASP A N 1
ATOM 578 C CA . ASP A 1 73 ? -14.853 -15.915 13.747 1.00 91.94 73 ASP A CA 1
ATOM 579 C C . ASP A 1 73 ? -13.471 -16.573 13.737 1.00 91.94 73 ASP A C 1
ATOM 581 O O . ASP A 1 7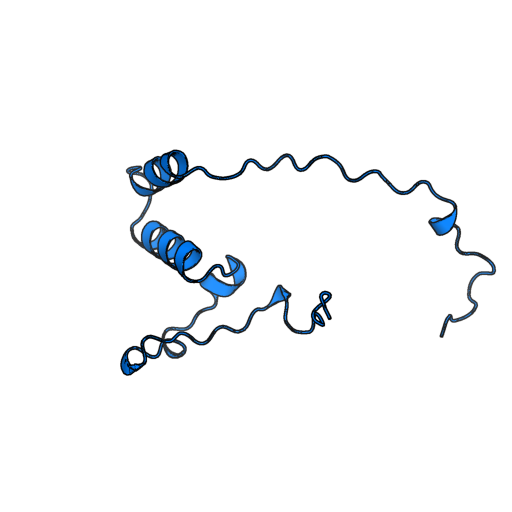3 ? -12.925 -16.953 14.770 1.00 91.94 73 ASP A O 1
ATOM 585 N N . LYS A 1 74 ? -12.882 -16.687 12.544 1.00 90.56 74 LYS A N 1
ATOM 586 C CA . LYS A 1 74 ? -11.552 -17.264 12.336 1.00 90.56 74 LYS A CA 1
ATOM 587 C C . LYS A 1 74 ? -10.442 -16.216 12.327 1.00 90.56 74 LYS A C 1
ATOM 589 O O . LYS A 1 74 ? -9.287 -16.595 12.168 1.00 90.56 74 LYS A O 1
ATOM 594 N N . ASN A 1 75 ? -10.768 -14.925 12.442 1.00 87.50 75 ASN A N 1
ATOM 595 C CA . ASN A 1 75 ? -9.835 -13.809 12.248 1.00 87.50 75 ASN A CA 1
ATOM 596 C C . ASN A 1 75 ? -8.989 -13.946 10.967 1.00 87.50 75 ASN A C 1
ATOM 598 O O . ASN A 1 75 ? -7.787 -13.683 10.961 1.00 87.50 75 ASN A O 1
ATOM 602 N N . THR A 1 76 ? -9.614 -14.383 9.872 1.00 88.31 76 THR A N 1
ATOM 603 C CA . THR A 1 76 ? -8.940 -14.585 8.580 1.00 88.31 76 THR A CA 1
ATOM 604 C C . THR A 1 76 ? -9.563 -13.721 7.498 1.00 88.31 76 THR A C 1
ATOM 606 O O . THR A 1 76 ? -10.751 -13.400 7.523 1.00 88.31 76 THR A O 1
ATOM 609 N N . LEU A 1 77 ? -8.743 -13.352 6.521 1.00 86.50 77 LEU A N 1
ATOM 610 C CA . LEU A 1 77 ? -9.165 -12.627 5.336 1.00 86.50 77 LEU A CA 1
ATOM 611 C C . LEU A 1 77 ? -8.688 -13.392 4.104 1.00 86.50 77 LEU A C 1
ATOM 613 O O . LEU A 1 77 ? -7.503 -13.697 3.979 1.00 86.50 77 LEU A O 1
ATOM 617 N N . THR A 1 78 ? -9.609 -13.660 3.182 1.00 84.56 78 THR A N 1
ATOM 618 C CA . THR A 1 78 ? -9.265 -14.267 1.893 1.00 84.56 78 THR A CA 1
ATOM 619 C C . THR A 1 78 ? -8.954 -13.170 0.881 1.00 84.56 78 THR A C 1
ATOM 621 O O . THR A 1 78 ? -9.789 -12.303 0.626 1.00 84.56 78 THR A O 1
ATOM 624 N N . VAL A 1 79 ? -7.754 -13.210 0.299 1.00 78.56 79 VAL A N 1
ATOM 625 C CA . VAL A 1 79 ? -7.280 -12.220 -0.676 1.00 78.56 79 VAL A CA 1
ATOM 626 C C . VAL A 1 79 ? -6.838 -12.936 -1.944 1.00 78.56 79 VAL A C 1
ATOM 628 O O . VAL A 1 79 ? -6.068 -13.890 -1.879 1.00 78.56 79 VAL A O 1
ATOM 631 N N . SER A 1 80 ? -7.309 -12.468 -3.099 1.00 70.81 80 SER A N 1
ATOM 632 C CA . SER A 1 80 ? -6.792 -12.899 -4.398 1.00 70.81 80 SER A CA 1
ATOM 633 C C . SER A 1 80 ? -5.782 -11.859 -4.888 1.00 70.81 80 SER A C 1
ATOM 635 O O . SER A 1 80 ? -6.197 -10.739 -5.180 1.00 70.81 80 SER A O 1
ATOM 637 N N . PRO A 1 81 ? -4.480 -12.180 -4.978 1.00 69.50 81 PRO A N 1
ATOM 638 C CA . PRO A 1 81 ? -3.482 -11.236 -5.470 1.00 69.50 81 PRO A CA 1
ATOM 639 C C . PRO A 1 81 ? -3.666 -11.046 -6.977 1.00 69.50 81 PRO A C 1
ATOM 641 O O . PRO A 1 81 ? -3.411 -11.971 -7.744 1.00 69.50 81 PRO A O 1
ATOM 644 N N . GLY A 1 82 ? -4.103 -9.867 -7.422 1.00 68.25 82 GLY A N 1
ATOM 645 C CA . GLY A 1 82 ? -4.406 -9.626 -8.834 1.00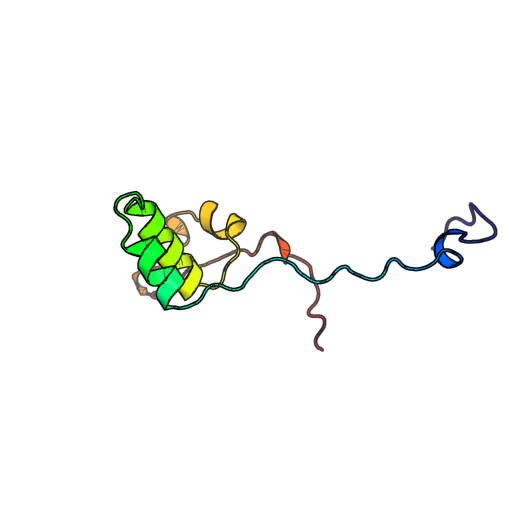 68.25 82 GLY A CA 1
ATOM 646 C C . GLY A 1 82 ? -3.158 -9.675 -9.717 1.00 68.25 82 GLY A C 1
ATOM 647 O O . GLY A 1 82 ? -3.116 -10.388 -10.716 1.00 68.25 82 GLY A O 1
ATOM 648 N N . LYS A 1 83 ? -2.103 -8.952 -9.324 1.00 63.91 83 LYS A N 1
ATOM 649 C CA . LYS A 1 83 ? -0.883 -8.792 -10.135 1.00 63.91 83 LYS A CA 1
ATOM 650 C C . LYS A 1 83 ? -0.008 -10.047 -10.204 1.00 63.91 83 LYS A C 1
ATOM 652 O O . LYS A 1 83 ? 0.719 -10.242 -11.178 1.00 63.91 83 LYS 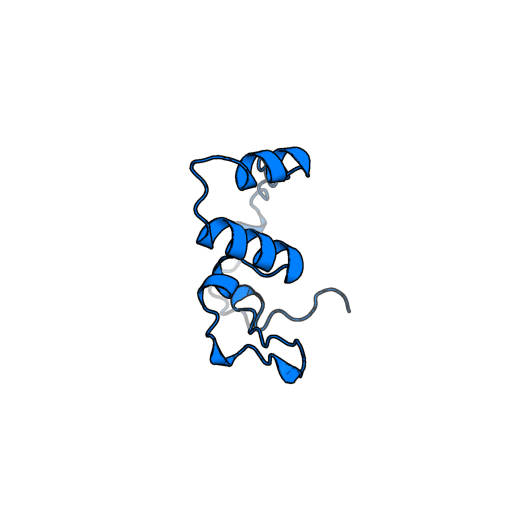A O 1
ATOM 657 N N . THR A 1 84 ? -0.049 -10.870 -9.162 1.00 65.25 84 THR A N 1
ATOM 658 C CA . THR A 1 84 ? 0.826 -12.044 -9.012 1.00 65.25 84 THR A CA 1
ATOM 659 C C . THR A 1 84 ? 0.125 -13.343 -9.405 1.00 65.25 84 THR A C 1
ATOM 661 O O . THR A 1 84 ? 0.773 -14.390 -9.445 1.00 65.25 84 THR A O 1
ATOM 664 N N . LEU A 1 85 ? -1.177 -13.298 -9.722 1.00 61.84 85 LEU A N 1
ATOM 665 C CA . LEU A 1 85 ? -1.932 -14.458 -10.184 1.00 61.84 85 LEU A CA 1
ATOM 666 C C . LEU A 1 85 ? -1.272 -15.027 -11.453 1.00 61.84 85 LEU A C 1
ATOM 668 O O . LEU A 1 85 ? -1.266 -14.394 -12.505 1.00 61.84 85 LEU A O 1
ATOM 672 N N . GLY A 1 86 ? -0.670 -16.213 -11.341 1.00 56.16 86 GLY A N 1
ATOM 673 C CA . GLY A 1 86 ? 0.007 -16.893 -12.452 1.00 56.16 86 GLY A CA 1
ATOM 674 C C . GLY A 1 86 ? 1.517 -16.654 -12.569 1.00 56.16 86 GLY A C 1
ATOM 675 O O . GLY A 1 86 ? 2.152 -17.256 -13.438 1.00 56.16 86 GLY A O 1
ATOM 676 N N . MET A 1 87 ? 2.137 -15.853 -11.694 1.00 57.81 87 MET A N 1
ATOM 677 C CA . MET A 1 87 ? 3.600 -15.838 -11.602 1.00 57.81 87 MET A CA 1
ATOM 678 C C . MET A 1 87 ? 4.071 -17.100 -10.870 1.00 57.81 87 MET A C 1
ATOM 680 O O . MET A 1 87 ? 3.850 -17.247 -9.671 1.00 57.81 87 MET A O 1
ATOM 684 N N . LYS A 1 88 ? 4.725 -18.028 -11.585 1.00 53.72 88 LYS A N 1
ATOM 685 C CA . LYS A 1 88 ? 5.432 -19.151 -10.947 1.00 53.72 88 LYS A CA 1
ATOM 686 C C . LYS A 1 88 ? 6.472 -18.591 -9.975 1.00 53.72 88 LYS A C 1
ATOM 688 O O . LYS A 1 88 ? 7.222 -17.683 -10.345 1.00 53.72 88 LYS A O 1
ATOM 693 N N . ASN A 1 89 ? 6.509 -19.134 -8.756 1.00 48.47 89 ASN A N 1
ATOM 694 C CA . ASN A 1 89 ? 7.548 -18.827 -7.775 1.00 48.47 89 ASN A CA 1
ATOM 695 C C . ASN A 1 89 ? 8.916 -18.948 -8.448 1.00 48.47 89 ASN A C 1
ATOM 697 O O . ASN A 1 89 ? 9.284 -20.008 -8.939 1.00 48.47 89 ASN A O 1
ATOM 701 N N . ARG A 1 90 ? 9.657 -17.842 -8.490 1.00 46.34 90 ARG A N 1
ATOM 702 C CA . ARG A 1 90 ? 10.973 -17.762 -9.136 1.00 46.34 90 ARG A CA 1
ATOM 703 C C . ARG A 1 90 ? 12.115 -18.180 -8.189 1.00 46.34 90 ARG A C 1
ATOM 705 O O . ARG A 1 90 ? 13.265 -17.868 -8.465 1.00 46.34 90 ARG A O 1
ATOM 712 N N . PHE A 1 91 ? 11.777 -18.829 -7.068 1.00 46.62 91 PHE A N 1
ATOM 713 C CA . PHE A 1 91 ? 12.667 -19.167 -5.946 1.00 46.62 91 PHE A CA 1
ATOM 714 C C . PHE A 1 91 ? 12.661 -20.666 -5.578 1.00 46.62 91 PHE A C 1
ATOM 716 O O . PHE A 1 91 ? 12.987 -21.024 -4.451 1.00 46.62 91 PHE A O 1
ATOM 723 N N . THR A 1 92 ? 12.291 -21.535 -6.516 1.00 38.62 92 THR A N 1
ATOM 724 C CA . THR A 1 92 ? 12.496 -22.994 -6.450 1.00 38.62 92 THR A CA 1
ATOM 725 C C . THR A 1 92 ? 13.162 -23.429 -7.735 1.00 38.62 92 THR A C 1
ATOM 727 O O . THR A 1 92 ? 14.147 -24.186 -7.658 1.00 38.62 92 THR A O 1
#

Secondary structure (DSSP, 8-state):
------SS-GGGGSPPPPPPP---PPPPHHHHHHHHHSTT--HHHHHHHHHHHHH---HHHHHT--GGGEETTTTEE----TTTTT---TT-

pLDDT: mean 83.78, std 13.41, range [38.62, 96.75]

Radius of gyration: 21.43 Å; chains: 1; bounding box: 41×40×54 Å

Foldseek 3Di:
DDPPPDPDDCVVVDDDDDDDPDPDDDDDPVNVVCQLPDPPQDPVNNVLVVVCVVVVADPVQSVPDDPVQQDPVVRDGDTDRPVCVPPDPPPD

Organism: NCBI:txid587753